Protein AF-A0A409XCN6-F1 (afdb_monomer_lite)

Sequence (168 aa):
MLMRAYAFTGRNRRVLVLLGTGYLSLVGVDIWVFCTRVEIPPPILYMVLNGTGCFPNYGAGVMGLRIGYSMLAAILMDLLSLVVVVVYCVKSKWKRDVSLARYFVSQGLTAFAFVMVINIATAITYFRILDLRNQVTPTDTVLARRHSCIVDEALDLPPGDSWVIKPA

Radius of gyration: 26.55 Å; chains: 1; bounding box: 49×31×91 Å

Foldseek 3Di:
DLVVQCVLVVNPVVLSVVLVVLVVVLVVLVCCLVVVDPPQDDCVVCVVVVVPDPDRPVVPPVNVVSVVVNLVSVLVSLVVNLVVLVVCCVVVVVPDDDPPSVVVNVVSVVVNVVVVVVSVVVVVVSVVVVVVVVPDDPDVVRVVVVVVVVVVVVVPPPPDDDPPPDDD

Secondary structure (DSSP, 8-state):
-HHHHHHHTTT-HHHHHHHHHHHHHHHHHHHHHHHS---PPPTHHHHHTTT------TTSHHHHHHHHHHHHHHHHHHHHHHHHHHHHHHHHTTS---HHHHHHHHHHHHHHHHHHHHHHHHHHHHHHHHHHHHHSPPPHHHHHHHHHHHHHHHHSS-TT--------

Organism: Psilocybe cyanescens (NCBI:txid93625)

pLDDT: mean 73.01, std 9.19, range [49.06, 87.5]

Structure (mmCIF, N/CA/C/O backbone):
data_AF-A0A409XCN6-F1
#
_entry.id   AF-A0A409XCN6-F1
#
loop_
_atom_site.group_PDB
_atom_site.id
_atom_site.type_symbol
_atom_site.label_atom_id
_atom_site.label_alt_id
_atom_site.label_comp_id
_atom_site.label_asym_id
_atom_site.label_entity_id
_atom_site.label_seq_id
_atom_site.pdbx_PDB_ins_code
_atom_site.Cartn_x
_atom_site.Cartn_y
_atom_site.Cartn_z
_atom_site.occupancy
_atom_site.B_iso_or_equiv
_atom_site.auth_seq_id
_atom_site.auth_comp_id
_atom_site.auth_asym_id
_atom_site.auth_atom_id
_atom_site.pdbx_PDB_model_num
ATOM 1 N N . MET A 1 1 ? -5.558 -7.222 11.927 1.00 62.44 1 MET A N 1
ATOM 2 C CA . MET A 1 1 ? -6.102 -6.085 12.715 1.00 62.44 1 MET A CA 1
ATOM 3 C C . MET A 1 1 ? -7.578 -6.232 13.102 1.00 62.44 1 MET A C 1
ATOM 5 O O . MET A 1 1 ? -7.950 -5.805 14.191 1.00 62.44 1 MET A O 1
ATOM 9 N N . LEU A 1 2 ? -8.410 -6.876 12.275 1.00 63.62 2 LEU A N 1
ATOM 10 C CA . LEU A 1 2 ? -9.870 -6.950 12.446 1.00 63.62 2 LEU A CA 1
ATOM 11 C C . LEU A 1 2 ? -10.335 -7.531 13.801 1.00 63.62 2 LEU A C 1
ATOM 13 O O . LEU A 1 2 ? -11.185 -6.937 14.459 1.00 63.62 2 LEU A O 1
ATOM 17 N N . MET A 1 3 ? -9.716 -8.621 14.280 1.00 68.06 3 MET A N 1
ATOM 18 C CA . MET A 1 3 ? -10.055 -9.212 15.589 1.00 68.06 3 MET A CA 1
ATOM 19 C C . MET A 1 3 ? -9.829 -8.258 16.768 1.00 68.06 3 MET A C 1
ATOM 21 O O . MET A 1 3 ? -10.654 -8.200 17.678 1.00 68.06 3 MET A O 1
ATOM 25 N N . ARG A 1 4 ? -8.740 -7.477 16.746 1.00 67.12 4 ARG A N 1
ATOM 26 C CA . ARG A 1 4 ? -8.468 -6.483 17.793 1.00 67.12 4 ARG A CA 1
ATOM 27 C C . ARG A 1 4 ? -9.505 -5.361 17.746 1.00 67.12 4 ARG A C 1
ATOM 29 O O . ARG A 1 4 ? -10.106 -5.058 18.769 1.00 67.12 4 ARG A O 1
ATOM 36 N N . ALA A 1 5 ? -9.798 -4.815 16.565 1.00 66.38 5 ALA A N 1
ATOM 37 C CA . ALA A 1 5 ? -10.807 -3.764 16.403 1.00 66.38 5 ALA A CA 1
ATOM 38 C C . ALA A 1 5 ? -12.218 -4.203 16.854 1.00 66.38 5 ALA A C 1
ATOM 40 O O . ALA A 1 5 ? -12.952 -3.427 17.471 1.00 66.38 5 ALA A O 1
ATOM 41 N N . TYR A 1 6 ? -12.591 -5.463 16.606 1.00 71.19 6 TYR A N 1
ATOM 42 C CA . TYR A 1 6 ? -13.874 -6.008 17.054 1.00 71.19 6 TYR A CA 1
ATOM 43 C C . TYR A 1 6 ? -13.964 -6.163 18.578 1.00 71.19 6 TYR A C 1
ATOM 45 O O . TYR A 1 6 ? -14.987 -5.826 19.177 1.00 71.19 6 TYR A O 1
ATOM 53 N N . ALA A 1 7 ? -12.886 -6.619 19.221 1.00 71.75 7 ALA A N 1
ATOM 54 C CA . ALA A 1 7 ? -12.831 -6.723 20.676 1.00 71.75 7 ALA A CA 1
ATOM 55 C C . ALA A 1 7 ? -12.997 -5.347 21.356 1.00 71.75 7 ALA A C 1
ATOM 57 O O . ALA A 1 7 ? -13.722 -5.232 22.342 1.00 71.75 7 ALA A O 1
ATOM 58 N N . PHE A 1 8 ? -12.411 -4.284 20.790 1.00 66.19 8 PHE A N 1
ATOM 59 C CA . PHE A 1 8 ? -12.486 -2.927 21.355 1.00 66.19 8 PHE A CA 1
ATOM 60 C C . PHE A 1 8 ? -13.816 -2.204 21.135 1.00 66.19 8 PHE A C 1
ATOM 62 O O . PHE A 1 8 ? -14.142 -1.275 21.869 1.00 66.19 8 PHE A O 1
ATOM 69 N N . THR A 1 9 ? -14.616 -2.623 20.159 1.00 68.12 9 THR A N 1
ATOM 70 C CA . THR A 1 9 ? -15.896 -1.970 19.833 1.00 68.12 9 THR A CA 1
ATOM 71 C C . THR A 1 9 ? -17.068 -2.498 20.658 1.00 68.12 9 THR A C 1
ATOM 73 O O . THR A 1 9 ? -18.224 -2.194 20.360 1.00 68.12 9 THR A O 1
ATOM 76 N N . GLY A 1 10 ? -16.792 -3.284 21.705 1.00 74.56 10 GLY A N 1
ATOM 77 C CA . GLY A 1 10 ? -17.818 -3.818 22.597 1.00 74.56 10 GLY A CA 1
ATOM 78 C C . GLY A 1 10 ? -18.812 -4.713 21.860 1.00 74.56 10 GLY A C 1
ATOM 79 O O . GLY A 1 10 ? -20.006 -4.659 22.141 1.00 74.56 10 GLY A O 1
ATOM 80 N N . ARG A 1 11 ? -18.336 -5.497 20.876 1.00 78.38 11 ARG A N 1
ATOM 81 C CA . ARG A 1 11 ? -19.169 -6.381 20.036 1.00 78.38 11 ARG A CA 1
ATOM 82 C C . ARG A 1 11 ? -20.207 -5.663 19.158 1.00 78.38 11 ARG A C 1
ATOM 84 O O . ARG A 1 11 ? -21.134 -6.306 18.662 1.00 78.38 11 ARG A O 1
ATOM 91 N N . ASN A 1 12 ? -20.063 -4.362 18.898 1.00 78.75 12 ASN A N 1
ATOM 92 C CA . ASN A 1 12 ? -20.999 -3.643 18.035 1.00 78.75 12 ASN A CA 1
ATOM 93 C C . ASN A 1 12 ? -20.958 -4.171 16.584 1.00 78.75 12 ASN A C 1
ATOM 95 O O . ASN A 1 12 ? -20.008 -3.924 15.837 1.00 78.75 12 ASN A O 1
ATOM 99 N N . ARG A 1 13 ? -22.025 -4.871 16.168 1.00 82.56 13 ARG A N 1
ATOM 100 C CA . ARG A 1 13 ? -22.142 -5.480 14.830 1.00 82.56 13 ARG A CA 1
ATOM 101 C C . ARG A 1 13 ? -22.000 -4.469 13.691 1.00 82.56 13 ARG A C 1
ATOM 103 O O . ARG A 1 13 ? -21.464 -4.832 12.653 1.00 82.56 13 ARG A O 1
ATOM 110 N N . ARG A 1 14 ? -22.416 -3.209 13.871 1.00 83.06 14 ARG A N 1
ATOM 111 C CA . ARG A 1 14 ? -22.313 -2.185 12.812 1.00 83.06 14 ARG A CA 1
ATOM 112 C C . ARG A 1 14 ? -20.862 -1.882 12.452 1.00 83.06 14 ARG A C 1
ATOM 114 O O . ARG A 1 14 ? -20.533 -1.760 11.279 1.00 83.06 14 ARG A O 1
ATOM 121 N N . VAL A 1 15 ? -19.999 -1.802 13.464 1.00 78.25 15 VAL A N 1
ATOM 122 C CA . VAL A 1 15 ? -18.573 -1.524 13.264 1.00 78.25 15 VAL A CA 1
ATOM 123 C C . VAL A 1 15 ? -17.883 -2.731 12.629 1.00 78.25 15 VAL A C 1
ATOM 125 O O . VAL A 1 15 ? -17.103 -2.561 11.699 1.00 78.25 15 VAL A O 1
ATOM 128 N N . LEU A 1 16 ? -18.246 -3.950 13.047 1.00 81.38 16 LEU A N 1
ATOM 129 C CA . LEU A 1 16 ? -17.760 -5.179 12.414 1.00 81.38 16 LEU A CA 1
ATOM 130 C C . LEU A 1 16 ? -18.130 -5.248 10.928 1.00 81.38 16 LEU A C 1
ATOM 132 O O . LEU A 1 16 ? -17.269 -5.577 10.123 1.00 81.38 16 LEU A O 1
ATOM 136 N N . VAL A 1 17 ? -19.380 -4.935 10.568 1.00 86.94 17 VAL A N 1
ATOM 137 C CA . VAL A 1 17 ? -19.821 -4.944 9.165 1.00 86.94 17 VAL A CA 1
ATOM 138 C C . VAL A 1 17 ? -19.021 -3.931 8.353 1.00 86.94 17 VAL A C 1
ATOM 140 O O . VAL A 1 17 ? -18.502 -4.295 7.308 1.00 86.94 17 VAL A O 1
ATOM 143 N N . LEU A 1 18 ? -18.836 -2.707 8.858 1.00 81.44 18 LEU A N 1
ATOM 144 C CA . LEU A 1 18 ? -18.083 -1.662 8.157 1.00 81.44 18 LEU A CA 1
ATOM 145 C C . LEU A 1 18 ? -16.610 -2.057 7.938 1.00 81.44 18 LEU A C 1
ATOM 147 O O . LEU A 1 18 ? -16.111 -2.001 6.812 1.00 81.44 18 LEU A O 1
ATOM 151 N N . LEU A 1 19 ? -15.921 -2.519 8.988 1.00 77.31 19 LEU A N 1
ATOM 152 C CA . LEU A 1 19 ? -14.541 -3.015 8.877 1.00 77.31 19 LEU A CA 1
ATOM 153 C C . LEU A 1 19 ? -14.444 -4.260 7.988 1.00 77.31 19 LEU A C 1
ATOM 155 O O . LEU A 1 19 ? -13.499 -4.388 7.216 1.00 77.31 19 LEU A O 1
ATOM 159 N N . GLY A 1 20 ? -15.423 -5.159 8.077 1.00 84.19 20 GLY A N 1
ATOM 160 C CA . GLY A 1 20 ? -15.512 -6.359 7.252 1.00 84.19 20 GLY A CA 1
ATOM 161 C C . GLY A 1 20 ? -15.665 -6.026 5.772 1.00 84.19 20 GLY A C 1
ATOM 162 O O . GLY A 1 20 ? -14.948 -6.591 4.954 1.00 84.19 20 GLY A O 1
ATOM 163 N N . THR A 1 21 ? -16.526 -5.063 5.429 1.00 85.19 21 THR A N 1
ATOM 164 C CA . THR A 1 21 ? -16.677 -4.593 4.046 1.00 85.19 21 THR A CA 1
ATOM 165 C C . THR A 1 21 ? -15.402 -3.938 3.528 1.00 85.19 21 THR A C 1
ATOM 167 O O . THR A 1 21 ? -14.988 -4.246 2.419 1.00 85.19 21 THR A O 1
ATOM 170 N N . GLY A 1 22 ? -14.725 -3.112 4.337 1.00 78.19 22 GLY A N 1
ATOM 171 C CA . GLY A 1 22 ? -13.447 -2.509 3.941 1.00 78.19 22 GLY A CA 1
ATOM 172 C C . GLY A 1 22 ? -12.357 -3.554 3.686 1.00 78.19 22 GLY A C 1
ATOM 173 O O . GLY A 1 22 ? -11.623 -3.460 2.706 1.00 78.19 22 GLY A O 1
ATOM 174 N N . TYR A 1 23 ? -12.300 -4.591 4.525 1.00 80.69 23 TYR A N 1
ATOM 175 C CA . TYR A 1 23 ? -11.360 -5.697 4.361 1.00 80.69 23 TYR A CA 1
ATOM 176 C C . TYR A 1 23 ? -11.663 -6.555 3.124 1.00 80.69 23 TYR A C 1
ATOM 178 O O . TYR A 1 23 ? -10.751 -6.866 2.364 1.00 80.69 23 TYR A O 1
ATOM 186 N N . LEU A 1 24 ? -12.935 -6.898 2.887 1.00 87.25 24 LEU A N 1
ATOM 187 C CA . LEU A 1 24 ? -13.357 -7.634 1.689 1.00 87.25 24 LEU A CA 1
ATOM 188 C C . LEU A 1 24 ? -13.037 -6.865 0.405 1.00 87.25 24 LEU A C 1
ATOM 190 O O . LEU A 1 24 ? -12.540 -7.466 -0.544 1.00 87.25 24 LEU A O 1
ATOM 194 N N . SER A 1 25 ? -13.270 -5.550 0.383 1.00 81.50 25 SER A N 1
ATOM 195 C CA . SER A 1 25 ? -12.910 -4.705 -0.760 1.00 81.50 25 SER A CA 1
ATOM 196 C C . SER A 1 25 ? -11.408 -4.726 -1.037 1.00 81.50 25 SER A C 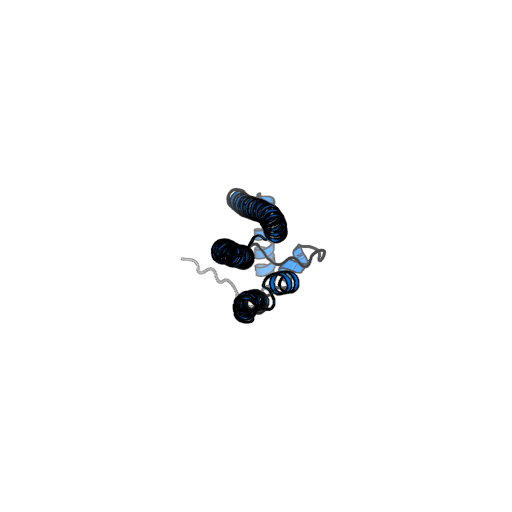1
ATOM 198 O O . SER A 1 25 ? -11.014 -4.827 -2.193 1.00 81.50 25 SER A O 1
ATOM 200 N N . LEU A 1 26 ? -10.568 -4.680 0.002 1.00 74.94 26 LEU A N 1
ATOM 201 C CA . LEU A 1 26 ? -9.113 -4.734 -0.160 1.00 74.94 26 LEU A CA 1
ATOM 202 C C . LEU A 1 26 ? -8.647 -6.085 -0.708 1.00 74.94 26 LEU A C 1
ATOM 204 O O . LEU A 1 26 ? -7.928 -6.120 -1.699 1.00 74.94 26 LEU A O 1
ATOM 208 N N . VAL A 1 27 ? -9.132 -7.189 -0.133 1.00 81.44 27 VAL A N 1
ATOM 209 C CA . VAL A 1 27 ? -8.844 -8.537 -0.647 1.00 81.44 27 VAL A CA 1
ATOM 210 C C . VAL A 1 27 ? -9.306 -8.673 -2.100 1.00 81.44 27 VAL A C 1
ATOM 212 O O . VAL A 1 27 ? -8.598 -9.251 -2.918 1.00 81.44 27 VAL A O 1
ATOM 215 N N . GLY A 1 28 ? -10.466 -8.107 -2.444 1.00 84.44 28 GLY A N 1
ATOM 216 C CA . GLY A 1 28 ? -10.962 -8.072 -3.818 1.00 84.44 28 GLY A CA 1
ATOM 217 C C . GLY A 1 28 ? -10.037 -7.308 -4.767 1.00 84.44 28 GLY A C 1
ATOM 218 O O . GLY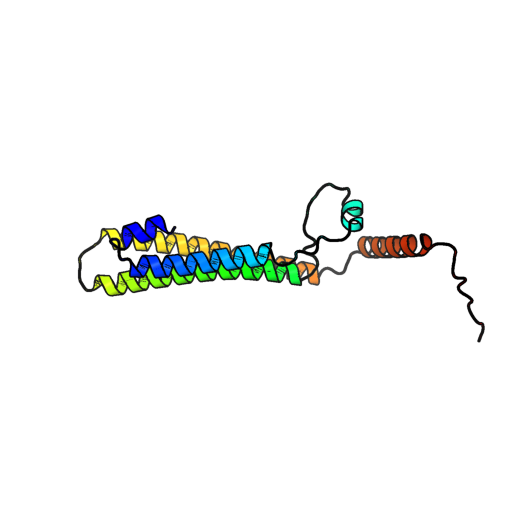 A 1 28 ? -9.772 -7.794 -5.864 1.00 84.44 28 GLY A O 1
ATOM 219 N N . VAL A 1 29 ? -9.513 -6.151 -4.348 1.00 78.50 29 VAL A N 1
ATOM 220 C CA . VAL A 1 29 ? -8.549 -5.363 -5.135 1.00 78.50 29 VAL A CA 1
ATOM 221 C C . VAL A 1 29 ? -7.230 -6.112 -5.299 1.00 78.50 29 VAL A C 1
ATOM 223 O O . VAL A 1 29 ? -6.706 -6.148 -6.409 1.00 78.50 29 VAL A O 1
ATOM 226 N N . ASP A 1 30 ? -6.720 -6.759 -4.253 1.00 77.56 30 ASP A N 1
ATOM 227 C CA . ASP A 1 30 ? -5.484 -7.540 -4.342 1.00 77.56 30 ASP A CA 1
ATOM 228 C C . ASP A 1 30 ? -5.656 -8.729 -5.293 1.00 77.56 30 ASP A C 1
ATOM 230 O O . ASP A 1 30 ? -4.879 -8.887 -6.234 1.00 77.56 30 ASP A O 1
ATOM 234 N N . ILE A 1 31 ? -6.725 -9.516 -5.127 1.00 84.00 31 ILE A N 1
ATOM 235 C CA . ILE A 1 31 ? -7.050 -10.619 -6.042 1.00 84.00 31 ILE A CA 1
ATOM 236 C C . ILE A 1 31 ? -7.202 -10.092 -7.468 1.00 84.00 31 ILE A C 1
ATOM 238 O O . ILE A 1 31 ? -6.652 -10.679 -8.391 1.00 84.00 31 ILE A O 1
ATOM 242 N N . TRP A 1 32 ? -7.895 -8.971 -7.671 1.00 83.19 32 TRP A N 1
ATOM 243 C CA . TRP A 1 32 ? -8.031 -8.361 -8.990 1.00 83.19 32 TRP A CA 1
ATOM 244 C C . TRP A 1 32 ? -6.671 -8.000 -9.596 1.00 83.19 32 TRP A C 1
ATOM 246 O O . TRP A 1 32 ? -6.404 -8.363 -10.741 1.00 83.19 32 TRP A O 1
ATOM 256 N N . VAL A 1 33 ? -5.788 -7.342 -8.841 1.00 77.19 33 VAL A N 1
ATOM 257 C CA . VAL A 1 33 ? -4.444 -6.952 -9.297 1.00 77.19 33 VAL A CA 1
ATOM 258 C C . VAL A 1 33 ? -3.591 -8.174 -9.651 1.00 77.19 33 VAL A C 1
ATOM 260 O O . VAL A 1 33 ? -2.885 -8.137 -10.659 1.00 77.19 33 VAL A O 1
ATOM 263 N N . PHE A 1 34 ? -3.678 -9.261 -8.880 1.00 74.69 34 PHE A N 1
ATOM 264 C CA . PHE A 1 34 ? -2.910 -10.485 -9.133 1.00 74.69 34 PHE A CA 1
ATOM 265 C C . PHE A 1 34 ? -3.520 -11.388 -10.215 1.00 74.69 34 PHE A C 1
ATOM 267 O O . PHE A 1 34 ? -2.783 -12.057 -10.937 1.00 74.69 34 PHE A O 1
ATOM 274 N N . CYS A 1 35 ? -4.845 -11.412 -10.360 1.00 82.06 35 CYS A N 1
ATOM 275 C CA . CYS A 1 35 ? -5.542 -12.299 -11.292 1.00 82.06 35 CYS A CA 1
ATOM 276 C C . CYS A 1 35 ? -5.829 -11.658 -12.658 1.00 82.06 35 CYS A C 1
ATOM 278 O O . CYS A 1 35 ? -6.077 -12.382 -13.625 1.00 82.06 35 CYS A O 1
ATOM 280 N N . THR A 1 36 ? -5.784 -10.328 -12.796 1.00 78.25 36 THR A N 1
ATOM 281 C CA . THR A 1 36 ? -5.949 -9.683 -14.108 1.00 78.25 36 THR A CA 1
ATOM 282 C C . THR A 1 36 ? -4.674 -9.780 -14.940 1.00 78.25 36 THR A C 1
ATOM 284 O O . THR A 1 36 ? -3.759 -8.972 -14.796 1.00 78.25 36 THR A O 1
ATOM 287 N N . ARG A 1 37 ? -4.642 -10.799 -15.818 1.00 54.59 37 ARG A N 1
ATOM 288 C CA . ARG A 1 37 ? -3.621 -11.108 -16.844 1.00 54.59 37 ARG A CA 1
ATOM 289 C C . ARG A 1 37 ? -2.317 -10.330 -16.663 1.00 54.59 37 ARG A C 1
ATOM 291 O O . ARG A 1 37 ? -2.118 -9.257 -17.235 1.00 54.59 37 ARG A O 1
ATOM 298 N N . VAL A 1 38 ? -1.431 -10.907 -15.860 1.00 57.75 38 VAL A N 1
ATOM 299 C CA . VAL A 1 38 ? -0.000 -10.654 -15.980 1.00 57.75 38 VAL A CA 1
ATOM 300 C C . VAL A 1 38 ? 0.437 -11.422 -17.222 1.00 57.75 38 VAL A C 1
ATOM 302 O O . VAL A 1 38 ? 0.546 -12.645 -17.186 1.00 57.75 38 VAL A O 1
ATOM 305 N N . GLU A 1 39 ? 0.586 -10.731 -18.350 1.00 57.41 39 GLU A N 1
ATOM 306 C CA . GLU A 1 39 ? 1.222 -11.339 -19.516 1.00 57.41 39 GLU A CA 1
ATOM 307 C C . GLU A 1 39 ? 2.665 -11.674 -19.135 1.00 57.41 39 GLU A C 1
ATOM 309 O O . GLU A 1 39 ? 3.464 -10.799 -18.793 1.00 57.41 39 GLU A O 1
ATOM 314 N N . ILE A 1 40 ? 2.962 -12.971 -19.095 1.00 55.56 40 ILE A N 1
ATOM 315 C CA . ILE A 1 40 ? 4.296 -13.480 -18.795 1.00 55.56 40 ILE A CA 1
ATOM 316 C C . ILE A 1 40 ? 5.172 -13.106 -19.998 1.00 55.56 40 ILE A C 1
ATOM 318 O O . ILE A 1 40 ? 4.789 -13.418 -21.129 1.00 55.56 40 ILE A O 1
ATOM 322 N N . PRO A 1 41 ? 6.303 -12.404 -19.801 1.00 56.94 41 PRO A N 1
ATOM 323 C CA . PRO A 1 41 ? 7.128 -11.959 -20.913 1.00 56.94 41 PRO A CA 1
ATOM 324 C C . PRO A 1 41 ? 7.658 -13.156 -21.721 1.00 56.94 41 PRO A C 1
ATOM 326 O O . PRO A 1 41 ? 7.860 -14.237 -21.161 1.00 56.94 41 PRO A O 1
ATOM 329 N N . PRO A 1 42 ? 7.899 -12.975 -23.031 1.00 67.12 42 PRO A N 1
ATOM 330 C CA . PRO A 1 42 ? 8.350 -14.044 -23.911 1.00 67.12 42 PRO A CA 1
ATOM 331 C C . PRO A 1 42 ? 9.678 -14.670 -23.435 1.00 67.12 42 PRO A C 1
ATOM 333 O O . PRO A 1 42 ? 10.534 -13.972 -22.877 1.00 67.12 42 PRO A O 1
ATOM 336 N N . PRO A 1 43 ? 9.883 -15.979 -23.683 1.00 63.06 43 PRO A N 1
ATOM 337 C CA . PRO A 1 43 ? 10.973 -16.789 -23.118 1.00 63.06 43 PRO A CA 1
ATOM 338 C C . PRO A 1 43 ? 12.391 -16.282 -23.438 1.00 63.06 43 PRO A C 1
ATOM 340 O O . PRO A 1 43 ? 13.331 -16.564 -22.697 1.00 63.06 43 PRO A O 1
ATOM 343 N N . ILE A 1 44 ? 12.550 -15.469 -24.483 1.00 65.62 44 ILE A N 1
ATOM 344 C CA . ILE A 1 44 ? 13.827 -14.872 -24.908 1.00 65.62 44 ILE A CA 1
ATOM 345 C C . ILE A 1 44 ? 14.446 -13.981 -23.814 1.00 65.62 44 ILE A C 1
ATOM 347 O O . ILE A 1 44 ? 15.661 -13.991 -23.605 1.00 65.62 44 ILE A O 1
ATOM 351 N N . LEU A 1 45 ? 13.622 -13.266 -23.039 1.00 59.38 45 LEU A N 1
ATOM 352 C CA . LEU A 1 45 ? 14.093 -12.434 -21.922 1.00 59.38 45 LEU A CA 1
ATOM 353 C C . LEU A 1 45 ? 14.687 -13.269 -20.775 1.00 59.38 45 LEU A C 1
ATOM 355 O O . LEU A 1 45 ? 15.614 -12.815 -20.105 1.00 59.38 45 LEU A O 1
ATOM 359 N N . TYR A 1 46 ? 14.200 -14.498 -20.582 1.00 60.25 46 TYR A N 1
ATOM 360 C CA . TYR A 1 46 ? 14.722 -15.428 -19.577 1.00 60.25 46 TYR A CA 1
ATOM 361 C C . TYR A 1 46 ? 16.076 -16.026 -19.987 1.00 60.25 46 TYR A C 1
ATOM 363 O O . TYR A 1 46 ? 16.921 -16.261 -19.120 1.00 60.25 46 TYR A O 1
ATOM 371 N N . MET A 1 47 ? 16.317 -16.209 -21.293 1.00 63.78 47 MET A N 1
ATOM 372 C CA . MET A 1 47 ? 17.612 -16.666 -21.816 1.00 63.78 47 MET A CA 1
ATOM 373 C C . MET A 1 47 ? 18.711 -15.602 -21.667 1.00 63.78 47 MET A C 1
ATOM 375 O O . MET A 1 47 ? 19.820 -15.925 -21.253 1.00 63.78 47 MET A O 1
ATOM 379 N N . VAL A 1 48 ? 18.410 -14.320 -21.909 1.00 66.00 48 VAL A N 1
ATOM 380 C CA . VAL A 1 48 ? 19.408 -13.228 -21.823 1.00 66.00 48 VAL A CA 1
ATOM 381 C C . VAL A 1 48 ? 19.839 -12.910 -20.381 1.00 66.00 48 VAL A C 1
ATOM 383 O O . VAL A 1 48 ? 20.977 -12.487 -20.160 1.00 66.00 48 VAL A O 1
ATOM 386 N N . LEU A 1 49 ? 18.964 -13.129 -19.390 1.00 64.06 49 LEU A N 1
ATOM 387 C CA . LEU A 1 49 ? 19.281 -12.982 -17.958 1.00 64.06 49 LEU A CA 1
ATOM 388 C C . LEU A 1 49 ? 19.924 -14.239 -17.335 1.00 64.06 49 LEU A C 1
ATOM 390 O O . LEU A 1 49 ? 20.072 -14.317 -16.116 1.00 64.06 49 LEU A O 1
ATOM 394 N N . ASN A 1 50 ? 20.349 -15.203 -18.156 1.00 61.69 50 ASN A N 1
ATOM 395 C CA . ASN A 1 50 ? 21.071 -16.404 -17.729 1.00 61.69 50 ASN A CA 1
ATOM 396 C C . ASN A 1 50 ? 20.300 -17.275 -16.711 1.00 61.69 50 ASN A C 1
ATOM 398 O O . ASN A 1 50 ? 20.905 -17.973 -15.900 1.00 61.69 50 ASN A O 1
ATOM 402 N N . GLY A 1 51 ? 18.962 -17.220 -16.720 1.00 55.00 51 GLY A N 1
ATOM 403 C CA . GLY A 1 51 ? 18.109 -18.085 -15.897 1.00 55.00 51 GLY A CA 1
ATOM 404 C C . GLY A 1 51 ? 18.161 -17.860 -14.378 1.00 55.00 51 GLY A C 1
ATOM 405 O O . GLY A 1 51 ? 17.550 -18.634 -13.646 1.00 55.00 51 GLY A O 1
ATOM 406 N N . THR A 1 52 ? 18.838 -16.827 -13.866 1.00 55.12 52 THR A N 1
ATOM 407 C CA . THR A 1 52 ? 19.041 -16.670 -12.409 1.00 55.12 52 THR A CA 1
ATOM 408 C C . THR A 1 52 ? 17.963 -15.861 -11.683 1.00 55.12 52 THR A C 1
ATOM 410 O O . THR A 1 52 ? 18.076 -15.640 -10.478 1.00 55.12 52 THR A O 1
ATOM 413 N N . GLY A 1 53 ? 16.872 -15.459 -12.345 1.00 52.22 53 GLY A N 1
ATOM 414 C CA . GLY A 1 53 ? 15.799 -14.745 -11.654 1.00 52.22 53 GLY A CA 1
ATOM 415 C C . GLY A 1 53 ? 14.453 -14.752 -12.364 1.00 52.22 53 GLY A C 1
ATOM 416 O O . GLY A 1 53 ? 14.324 -14.303 -13.500 1.00 52.22 53 GLY A O 1
ATOM 417 N N . CYS A 1 54 ? 13.422 -15.193 -11.643 1.00 49.81 54 CYS A N 1
ATOM 418 C CA . CYS A 1 54 ? 12.023 -15.032 -12.020 1.00 49.81 54 CYS A CA 1
ATOM 419 C C . CYS A 1 54 ? 11.576 -13.598 -11.682 1.00 49.81 54 CYS A C 1
ATOM 421 O O . CYS A 1 54 ? 10.813 -13.373 -10.744 1.00 49.81 54 CYS A O 1
ATOM 423 N N . PHE A 1 55 ? 12.130 -12.603 -12.378 1.00 52.94 55 PHE A N 1
ATOM 424 C CA . PHE A 1 55 ? 11.750 -11.208 -12.169 1.00 52.94 55 PHE A CA 1
ATOM 425 C C . PHE A 1 55 ? 10.695 -10.800 -13.201 1.00 52.94 55 PHE A C 1
ATOM 427 O O . PHE A 1 55 ? 10.953 -10.896 -14.402 1.00 52.94 55 PHE A O 1
ATOM 434 N N . PRO A 1 56 ? 9.513 -10.328 -12.764 1.00 54.84 56 PRO A N 1
ATOM 435 C CA . PRO A 1 56 ? 8.560 -9.679 -13.652 1.00 54.84 56 PRO A CA 1
ATOM 436 C C . PRO A 1 56 ? 9.263 -8.573 -14.437 1.00 54.84 56 PRO A C 1
ATOM 438 O O . PRO A 1 56 ? 10.088 -7.840 -13.886 1.00 54.84 56 PRO A O 1
ATOM 441 N N . ASN A 1 57 ? 8.940 -8.421 -15.720 1.00 55.81 57 ASN A N 1
ATOM 442 C CA . ASN A 1 57 ? 9.443 -7.298 -16.499 1.00 55.81 57 ASN A CA 1
ATOM 443 C C . ASN A 1 57 ? 8.769 -6.000 -16.015 1.00 55.81 57 ASN A C 1
ATOM 445 O O . ASN A 1 57 ? 7.786 -5.531 -16.582 1.00 55.81 57 ASN A O 1
ATOM 449 N N . TYR A 1 58 ? 9.318 -5.398 -14.959 1.00 57.19 58 TYR A N 1
ATOM 450 C CA . TYR A 1 58 ? 8.902 -4.095 -14.430 1.00 57.19 58 TYR A CA 1
ATOM 451 C C . TYR A 1 58 ? 9.275 -2.926 -15.364 1.00 57.19 58 TYR A C 1
ATOM 453 O O . TYR A 1 58 ? 9.152 -1.766 -14.981 1.00 57.19 58 TYR A O 1
ATOM 461 N N . GLY A 1 59 ? 9.815 -3.199 -16.559 1.00 53.19 59 GLY A N 1
ATOM 462 C CA . GLY A 1 59 ? 10.189 -2.186 -17.546 1.00 53.19 59 GLY A CA 1
ATOM 463 C C . GLY A 1 59 ? 8.993 -1.526 -18.233 1.00 53.19 59 GLY A C 1
ATOM 464 O O . GLY A 1 59 ? 9.098 -0.376 -18.647 1.00 53.19 59 GLY A O 1
ATOM 465 N N . ALA A 1 60 ? 7.845 -2.203 -18.313 1.00 64.31 60 ALA A N 1
ATOM 466 C CA . ALA A 1 60 ? 6.617 -1.586 -18.796 1.00 64.31 60 ALA A CA 1
ATOM 467 C C . ALA A 1 60 ? 6.002 -0.743 -17.667 1.00 64.31 60 ALA A C 1
ATOM 469 O O . ALA A 1 60 ? 5.558 -1.294 -16.659 1.00 64.31 60 ALA A O 1
ATOM 470 N N . GLY A 1 61 ? 5.944 0.585 -17.829 1.00 65.62 61 GLY A N 1
ATOM 471 C CA . GLY A 1 61 ? 5.418 1.516 -16.812 1.00 65.62 61 GLY A CA 1
ATOM 472 C C . GLY A 1 61 ? 4.018 1.159 -16.280 1.00 65.62 61 GLY A C 1
ATOM 473 O O . GLY A 1 61 ? 3.672 1.488 -15.147 1.00 65.62 61 GLY A O 1
ATOM 474 N N . VAL A 1 62 ? 3.248 0.390 -17.055 1.00 70.31 62 VAL A N 1
ATOM 475 C CA . VAL A 1 62 ? 1.940 -0.161 -16.677 1.00 70.31 62 VAL A CA 1
ATOM 476 C C . VAL A 1 62 ? 2.022 -1.095 -15.457 1.00 70.31 62 VAL A C 1
ATOM 478 O O . VAL A 1 62 ? 1.148 -1.051 -14.594 1.00 70.31 62 VAL A O 1
ATOM 481 N N . MET A 1 63 ? 3.072 -1.914 -15.338 1.00 71.06 63 MET A N 1
ATOM 482 C CA . MET A 1 63 ? 3.229 -2.863 -14.227 1.00 71.06 63 MET A CA 1
ATOM 483 C C . MET A 1 63 ? 3.566 -2.141 -12.915 1.00 71.06 63 MET A C 1
ATOM 485 O O . MET A 1 63 ? 3.022 -2.473 -11.862 1.00 71.06 63 MET A O 1
ATOM 489 N N . GLY A 1 64 ? 4.412 -1.107 -12.986 1.00 72.25 64 GLY A N 1
ATOM 490 C CA . GLY A 1 64 ? 4.737 -0.261 -11.834 1.00 72.25 64 GLY A CA 1
ATOM 491 C C . GLY A 1 64 ? 3.523 0.511 -11.315 1.00 72.25 64 GLY A C 1
ATOM 492 O O . GLY A 1 64 ? 3.304 0.569 -10.106 1.00 72.25 64 GLY A O 1
ATOM 493 N N . LEU A 1 65 ? 2.671 1.013 -12.218 1.00 73.81 65 LEU A N 1
ATOM 494 C CA . LEU A 1 65 ? 1.403 1.647 -11.848 1.00 73.81 65 LEU A CA 1
ATOM 495 C C . LEU A 1 65 ? 0.464 0.684 -11.113 1.00 73.81 65 LEU A C 1
ATOM 497 O O . LEU A 1 65 ? -0.113 1.069 -10.102 1.00 73.81 65 LEU A O 1
ATOM 501 N N . ARG A 1 66 ? 0.341 -0.575 -11.558 1.00 76.06 66 ARG A N 1
ATOM 502 C CA . ARG A 1 66 ? -0.500 -1.582 -10.879 1.00 76.06 66 ARG A CA 1
ATOM 503 C C . ARG A 1 66 ? -0.052 -1.843 -9.440 1.00 76.06 66 ARG A C 1
ATOM 505 O O . ARG A 1 66 ? -0.886 -1.853 -8.537 1.00 76.06 66 ARG A O 1
ATOM 512 N N . ILE A 1 67 ? 1.253 -2.001 -9.222 1.00 77.81 67 ILE A N 1
ATOM 513 C CA . ILE A 1 67 ? 1.828 -2.194 -7.880 1.00 77.81 67 ILE A CA 1
ATOM 514 C C . ILE A 1 67 ? 1.607 -0.942 -7.029 1.00 77.81 67 ILE A C 1
ATOM 516 O O . ILE A 1 67 ? 1.173 -1.045 -5.883 1.00 77.81 67 ILE A O 1
ATOM 520 N N . GLY A 1 68 ? 1.820 0.240 -7.613 1.00 77.88 68 GLY A N 1
ATOM 521 C CA . GLY A 1 68 ? 1.539 1.517 -6.965 1.00 77.88 68 GLY A CA 1
ATOM 522 C C . GLY A 1 68 ? 0.079 1.653 -6.529 1.00 77.88 68 GLY A C 1
ATOM 523 O O . GLY A 1 68 ? -0.178 2.067 -5.402 1.00 77.88 68 GLY A O 1
ATOM 524 N N . TYR A 1 69 ? -0.881 1.249 -7.367 1.00 77.94 69 TYR A N 1
ATOM 525 C CA . TYR A 1 69 ? -2.305 1.269 -7.020 1.00 77.94 69 TYR A CA 1
ATOM 526 C C . TYR A 1 69 ? -2.656 0.300 -5.892 1.00 77.94 69 TYR A C 1
ATOM 528 O O . TYR A 1 69 ? -3.415 0.684 -5.005 1.00 77.94 69 TYR A O 1
ATOM 536 N N . SER A 1 70 ? -2.099 -0.915 -5.885 1.00 77.75 70 SER A N 1
ATOM 537 C CA . SER A 1 70 ? -2.295 -1.860 -4.772 1.00 77.75 70 SER A CA 1
ATOM 538 C C . SER A 1 70 ? -1.742 -1.283 -3.463 1.00 77.75 70 SER A C 1
ATOM 540 O O . SER A 1 70 ? -2.438 -1.256 -2.448 1.00 77.75 70 SER A O 1
ATOM 542 N N . MET A 1 71 ? -0.546 -0.693 -3.502 1.00 78.94 71 MET A N 1
ATOM 543 C CA . MET A 1 71 ? 0.071 -0.075 -2.327 1.00 78.94 71 MET A CA 1
ATOM 544 C C . MET A 1 71 ? -0.720 1.150 -1.832 1.00 78.94 71 MET A C 1
ATOM 546 O O . MET A 1 71 ? -0.935 1.311 -0.631 1.00 78.94 71 MET A O 1
ATOM 550 N N . LEU A 1 72 ? -1.226 1.983 -2.749 1.00 78.69 72 LEU A N 1
ATOM 551 C CA . LEU A 1 72 ? -2.099 3.118 -2.436 1.00 78.69 72 LEU A CA 1
ATOM 552 C C . LEU A 1 72 ? -3.429 2.655 -1.823 1.00 78.69 72 LEU A C 1
ATOM 554 O O . LEU A 1 72 ? -3.891 3.245 -0.847 1.00 78.69 72 LEU A O 1
ATOM 558 N N . ALA A 1 73 ? -4.036 1.599 -2.370 1.00 79.94 73 ALA A N 1
ATOM 559 C CA . ALA A 1 73 ? -5.274 1.022 -1.857 1.00 79.94 73 ALA A CA 1
ATOM 560 C C . ALA A 1 73 ? -5.095 0.485 -0.429 1.00 79.94 73 ALA A C 1
ATOM 562 O O . ALA A 1 73 ? -5.949 0.734 0.425 1.00 79.94 73 ALA A O 1
ATOM 563 N N . ALA A 1 74 ? -3.964 -0.167 -0.144 1.00 78.44 74 ALA A N 1
ATOM 564 C CA . ALA A 1 74 ? -3.620 -0.613 1.202 1.00 78.44 74 ALA A CA 1
ATOM 565 C C . ALA A 1 74 ? -3.521 0.558 2.191 1.00 78.44 74 ALA A C 1
ATOM 567 O O . ALA A 1 74 ? -4.159 0.528 3.243 1.00 78.44 74 ALA A O 1
ATOM 568 N N . ILE A 1 75 ? -2.815 1.633 1.820 1.00 78.00 75 ILE A N 1
ATOM 569 C CA . ILE A 1 75 ? -2.678 2.843 2.650 1.00 78.00 75 ILE A CA 1
ATOM 570 C C . ILE A 1 75 ? -4.036 3.523 2.883 1.00 78.00 75 ILE A C 1
ATOM 572 O O . ILE A 1 75 ? -4.332 3.948 4.000 1.00 78.00 75 ILE A O 1
ATOM 576 N N . LEU A 1 76 ? -4.874 3.630 1.847 1.00 79.12 76 LEU A N 1
ATOM 577 C CA . LEU A 1 76 ? -6.208 4.228 1.946 1.00 79.12 76 LEU A CA 1
ATOM 578 C C . LEU A 1 76 ? -7.128 3.427 2.868 1.00 79.12 76 LEU A C 1
ATOM 580 O O . LEU A 1 76 ? -7.866 4.024 3.652 1.00 79.12 76 LEU A O 1
ATOM 584 N N . MET A 1 77 ? -7.086 2.094 2.799 1.00 81.19 77 MET A N 1
ATOM 585 C CA . MET A 1 77 ? -7.877 1.231 3.678 1.00 81.19 77 MET A CA 1
ATOM 586 C C . MET A 1 77 ? -7.445 1.395 5.132 1.00 81.19 77 MET A C 1
ATOM 588 O O . MET A 1 77 ? -8.283 1.614 6.010 1.00 81.19 77 MET A O 1
ATOM 592 N N . ASP A 1 78 ? -6.136 1.381 5.366 1.00 77.81 78 ASP A N 1
ATOM 593 C CA . ASP A 1 78 ? -5.540 1.623 6.671 1.00 77.81 78 ASP A CA 1
ATOM 594 C C . ASP A 1 78 ? -5.992 2.994 7.216 1.00 77.81 78 ASP A C 1
ATOM 596 O O . ASP A 1 78 ? -6.498 3.072 8.342 1.00 77.81 78 ASP A O 1
ATOM 600 N N . LEU A 1 79 ? -5.914 4.063 6.414 1.00 77.19 79 LEU A N 1
ATOM 601 C CA . LEU A 1 79 ? -6.363 5.409 6.792 1.00 77.19 79 LEU A CA 1
ATOM 602 C C . LEU A 1 79 ? -7.858 5.451 7.125 1.00 77.19 79 LEU A C 1
ATOM 604 O O . LEU A 1 79 ? -8.251 6.010 8.150 1.00 77.19 79 LEU A O 1
ATOM 608 N N . LEU A 1 80 ? -8.697 4.836 6.292 1.00 79.69 80 LEU A N 1
ATOM 609 C CA . LEU A 1 80 ? -10.143 4.794 6.492 1.00 79.69 80 LEU A CA 1
ATOM 610 C C . LEU A 1 80 ? -10.499 4.031 7.773 1.00 79.69 80 LEU A C 1
ATOM 612 O O . LEU A 1 80 ? -11.342 4.484 8.550 1.00 79.69 80 LEU A O 1
ATOM 616 N N . SER A 1 81 ? -9.809 2.922 8.045 1.00 74.06 81 SER A N 1
ATOM 617 C CA . SER A 1 81 ? -9.981 2.151 9.276 1.00 74.06 81 SER A CA 1
ATOM 618 C C . SER A 1 81 ? -9.641 2.984 10.518 1.00 74.06 81 SER A C 1
ATOM 620 O O . SER A 1 81 ? -10.397 2.972 11.494 1.00 74.06 81 SER A O 1
ATOM 622 N N . LEU A 1 82 ? -8.571 3.784 10.462 1.00 74.38 82 LEU A N 1
ATOM 623 C CA . LEU A 1 82 ? -8.179 4.667 11.555 1.00 74.38 82 LEU A CA 1
ATOM 624 C C . LEU A 1 82 ? -9.187 5.794 11.751 1.00 74.38 82 LEU A C 1
ATOM 626 O O . LEU A 1 82 ? -9.604 6.035 12.883 1.00 74.38 82 LEU A O 1
ATOM 630 N N . VAL A 1 83 ? -9.612 6.461 10.676 1.00 79.88 83 VAL A N 1
ATOM 631 C CA . VAL A 1 83 ? -10.600 7.547 10.745 1.00 79.88 83 VAL A CA 1
ATOM 632 C C . VAL A 1 83 ? -11.888 7.050 11.395 1.00 79.88 83 VAL A C 1
ATOM 634 O O . VAL A 1 83 ? -12.399 7.699 12.304 1.00 79.88 83 VAL A O 1
ATOM 637 N N . VAL A 1 84 ? -12.380 5.869 11.011 1.00 78.81 84 VAL A N 1
ATOM 638 C CA . VAL A 1 84 ? -13.578 5.269 11.617 1.00 78.81 84 VAL A CA 1
ATOM 639 C C . VAL A 1 84 ? -13.385 5.029 13.115 1.00 78.81 84 VAL A C 1
ATOM 641 O O . VAL A 1 84 ? -14.267 5.371 13.906 1.00 78.81 84 VAL A O 1
ATOM 644 N N . VAL A 1 85 ? -12.238 4.480 13.524 1.00 72.44 85 VAL A N 1
ATOM 645 C CA . VAL A 1 85 ? -11.928 4.241 14.941 1.00 72.44 85 VAL A CA 1
ATOM 646 C C . VAL A 1 85 ? -11.834 5.558 15.710 1.00 72.44 85 VAL A C 1
ATOM 648 O O . VAL A 1 85 ? -12.447 5.682 16.768 1.00 72.44 85 VAL A O 1
ATOM 651 N N . VAL A 1 86 ? -11.141 6.566 15.178 1.00 76.38 86 VAL A N 1
ATOM 652 C CA . VAL A 1 86 ? -11.004 7.886 15.811 1.00 76.38 86 VAL A CA 1
ATOM 653 C C . VAL A 1 86 ? -12.363 8.566 15.945 1.00 76.38 86 VAL A C 1
ATOM 655 O O . VAL A 1 86 ? -12.704 9.007 17.041 1.00 76.38 86 VAL A O 1
ATOM 658 N N . VAL A 1 87 ? -13.174 8.594 14.885 1.00 81.88 87 VAL A N 1
ATOM 659 C CA . VAL A 1 87 ? -14.530 9.164 14.909 1.00 81.88 87 VAL A CA 1
ATOM 660 C C . VAL A 1 87 ? -15.396 8.444 15.938 1.00 81.88 87 VAL A C 1
ATOM 662 O O . VAL A 1 87 ? -16.084 9.098 16.724 1.00 81.88 87 VAL A O 1
ATOM 665 N N . TYR A 1 88 ? -15.338 7.112 15.995 1.00 76.50 88 TYR A N 1
ATOM 666 C CA . TYR A 1 88 ? -16.070 6.338 16.994 1.00 76.50 88 TYR A CA 1
ATOM 667 C C . TYR A 1 88 ? -15.600 6.660 18.416 1.00 76.50 88 TYR A C 1
ATOM 669 O O . TYR A 1 88 ? -16.426 6.913 19.290 1.00 76.50 88 TYR A O 1
ATOM 677 N N . CYS A 1 89 ? -14.290 6.724 18.656 1.00 71.94 89 CYS A N 1
ATOM 678 C CA . CYS A 1 89 ? -13.726 7.062 19.959 1.00 71.94 89 CYS A CA 1
ATOM 679 C C . CYS A 1 89 ? -14.070 8.491 20.394 1.00 71.94 89 CYS A C 1
ATOM 681 O O . CYS A 1 89 ? -14.415 8.696 21.556 1.00 71.94 89 CYS A O 1
ATOM 683 N N . VAL A 1 90 ? -14.022 9.470 19.487 1.00 78.56 90 VAL A N 1
ATOM 684 C CA . VAL A 1 90 ? -14.407 10.865 19.761 1.00 78.56 90 VAL A CA 1
ATOM 685 C C . VAL A 1 90 ? -15.904 10.959 20.054 1.00 78.56 90 VAL A C 1
ATOM 687 O O . VAL A 1 90 ? -16.295 11.565 21.047 1.00 78.56 90 VAL A O 1
ATOM 690 N N . LYS A 1 91 ? -16.746 10.291 19.258 1.00 81.88 91 LYS A N 1
ATOM 691 C CA . LYS A 1 91 ? -18.202 10.277 19.453 1.00 81.88 91 LYS A CA 1
ATOM 692 C C . LYS A 1 91 ? -18.614 9.548 20.734 1.00 81.88 91 LYS A C 1
ATOM 694 O O . LYS A 1 91 ? -19.543 9.973 21.414 1.00 81.88 91 LYS A O 1
ATOM 699 N N . SER A 1 92 ? -17.923 8.465 21.084 1.00 72.31 92 SER A N 1
ATOM 700 C CA . SER A 1 92 ? -18.229 7.648 22.262 1.00 72.31 92 SER A CA 1
ATOM 701 C C . SER A 1 92 ? -17.658 8.229 23.564 1.00 72.31 92 SER A C 1
ATOM 703 O O . SER A 1 92 ? -18.204 7.956 24.634 1.00 72.31 92 SER A O 1
ATOM 705 N N . LYS A 1 93 ? -16.614 9.072 23.489 1.00 63.62 93 LYS A N 1
ATOM 706 C CA . LYS A 1 93 ? -16.035 9.811 24.628 1.00 63.62 93 LYS A CA 1
ATOM 707 C C . LYS A 1 93 ? -17.029 10.726 25.340 1.00 63.62 93 LYS A C 1
ATOM 709 O O . LYS A 1 93 ? -16.812 11.038 26.502 1.00 63.62 93 LYS A O 1
ATOM 714 N N . TRP A 1 94 ? -18.127 11.114 24.692 1.00 56.31 94 TRP A N 1
ATOM 715 C CA . TRP A 1 94 ? -19.121 11.992 25.313 1.00 56.31 94 TRP A CA 1
ATOM 716 C C . TRP A 1 94 ? -19.886 11.329 26.475 1.00 56.31 94 TRP A C 1
ATOM 718 O O . TRP A 1 94 ? -20.590 12.017 27.202 1.00 56.31 94 TRP A O 1
ATOM 728 N N . LYS A 1 95 ? -19.795 10.004 26.679 1.00 62.56 95 LYS A N 1
ATOM 729 C CA . LYS A 1 95 ? -20.628 9.320 27.688 1.00 62.56 95 LYS A CA 1
ATOM 730 C C . LYS A 1 95 ? -19.909 8.432 28.712 1.00 62.56 95 LYS A C 1
ATOM 732 O O . LYS A 1 95 ? -20.610 7.863 29.543 1.00 62.56 95 LYS A O 1
ATOM 737 N N . ARG A 1 96 ? -18.576 8.263 28.704 1.00 58.84 96 ARG A N 1
ATOM 738 C CA . ARG A 1 96 ? -17.917 7.389 29.705 1.00 58.84 96 ARG A CA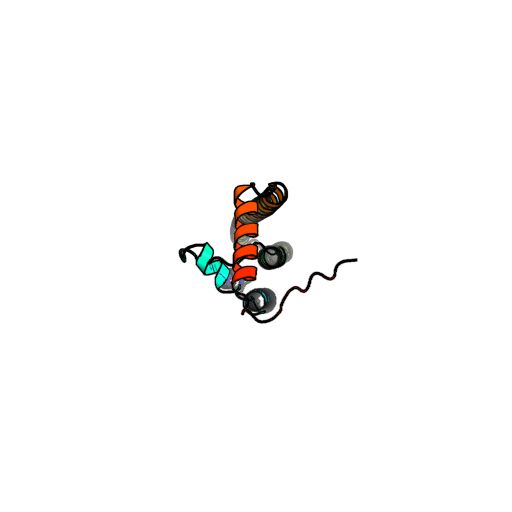 1
ATOM 739 C C . ARG A 1 96 ? -16.417 7.629 29.906 1.00 58.84 96 ARG A C 1
ATOM 741 O O . ARG A 1 96 ? -15.665 7.707 28.934 1.00 58.84 96 ARG A O 1
ATOM 748 N N . ASP A 1 97 ? -15.999 7.621 31.172 1.00 60.50 97 ASP A N 1
ATOM 749 C CA . ASP A 1 97 ? -14.610 7.616 31.648 1.00 60.50 97 ASP A CA 1
ATOM 750 C C . ASP A 1 97 ? -13.896 6.305 31.299 1.00 60.50 97 ASP A C 1
ATOM 752 O O . ASP A 1 97 ? -13.960 5.322 32.034 1.00 60.50 97 ASP A O 1
ATOM 756 N N . VAL A 1 98 ? -13.207 6.252 30.157 1.00 64.50 98 VAL A N 1
ATOM 757 C CA . VAL A 1 98 ? -12.409 5.071 29.783 1.00 64.50 98 VAL A CA 1
ATOM 758 C C . VAL A 1 98 ? -10.984 5.497 29.435 1.00 64.50 98 VAL A C 1
ATOM 760 O O . VAL A 1 98 ? -10.633 5.699 28.271 1.00 64.50 98 VAL A O 1
ATOM 763 N N . SER A 1 99 ? -10.140 5.652 30.462 1.00 75.31 99 SER A N 1
ATOM 764 C CA . SER A 1 99 ? -8.725 6.032 30.298 1.00 75.31 99 SER A CA 1
ATOM 765 C C . SER A 1 99 ? -7.934 4.979 29.499 1.00 75.31 99 SER A C 1
ATOM 767 O O . SER A 1 99 ? -7.079 5.322 28.681 1.00 75.31 99 SER A O 1
ATOM 769 N N . LEU A 1 100 ? -8.306 3.702 29.642 1.00 74.00 100 LEU A N 1
ATOM 770 C CA . LEU A 1 100 ? -7.651 2.568 28.987 1.00 74.00 100 LEU A CA 1
ATOM 771 C C . LEU A 1 100 ? -7.866 2.569 27.465 1.00 74.00 100 LEU A C 1
ATOM 773 O O . LEU A 1 100 ? -6.928 2.349 26.699 1.00 74.00 100 LEU A O 1
ATOM 777 N N . ALA A 1 101 ? -9.072 2.923 27.010 1.00 70.12 101 ALA A N 1
ATOM 778 C CA . ALA A 1 101 ? -9.364 3.062 25.584 1.00 70.12 101 ALA A CA 1
ATOM 779 C C . ALA A 1 101 ? -8.537 4.192 24.948 1.00 70.12 101 ALA A C 1
ATOM 781 O O . ALA A 1 101 ? -8.079 4.067 23.816 1.00 70.12 101 ALA A O 1
ATOM 782 N N . ARG A 1 102 ? -8.288 5.281 25.688 1.00 74.25 102 ARG A N 1
ATOM 783 C CA . ARG A 1 102 ? -7.481 6.411 25.208 1.00 74.25 102 ARG A CA 1
ATOM 784 C C . ARG A 1 102 ? -6.018 6.018 25.002 1.00 74.25 102 ARG A C 1
ATOM 786 O O . ARG A 1 102 ? -5.438 6.413 23.995 1.00 74.25 102 ARG A O 1
ATOM 793 N N . TYR A 1 103 ? -5.449 5.228 25.912 1.00 81.06 103 TYR A N 1
ATOM 794 C CA . TYR A 1 103 ? -4.088 4.704 25.766 1.00 81.06 103 TYR A CA 1
ATOM 795 C C . TYR A 1 103 ? -3.957 3.784 24.557 1.00 81.06 103 TYR A C 1
ATOM 797 O O . TYR A 1 103 ? -3.031 3.943 23.765 1.00 81.06 103 TYR A O 1
ATOM 805 N N . PHE A 1 104 ? -4.914 2.874 24.376 1.00 74.12 104 PHE A N 1
ATOM 806 C CA . PHE A 1 104 ? -4.892 1.948 23.250 1.00 74.12 104 PHE A CA 1
ATOM 807 C C . PHE A 1 104 ? -5.039 2.672 21.905 1.00 74.12 104 PHE A C 1
ATOM 809 O O . PHE A 1 104 ? -4.330 2.363 20.950 1.00 74.12 104 PHE A O 1
ATOM 816 N N . VAL A 1 105 ? -5.909 3.686 21.841 1.00 76.50 105 VAL A N 1
ATOM 817 C CA . VAL A 1 105 ? -6.056 4.543 20.656 1.00 76.50 105 VAL A CA 1
ATOM 818 C C . VAL A 1 105 ? -4.777 5.328 20.393 1.00 76.50 105 VAL A C 1
ATOM 820 O O . VAL A 1 105 ? -4.352 5.387 19.249 1.00 76.50 105 VAL A O 1
ATOM 823 N N . SER A 1 106 ? -4.139 5.881 21.427 1.00 81.31 106 SER A N 1
ATOM 824 C CA . SER A 1 106 ? -2.867 6.598 21.281 1.00 81.31 106 SER A CA 1
ATOM 825 C C . SER A 1 106 ? -1.775 5.686 20.718 1.00 81.31 106 SER A C 1
ATOM 827 O O . SER A 1 106 ? -1.130 6.032 19.736 1.00 81.31 106 SER A O 1
ATOM 829 N N . GLN A 1 107 ? -1.627 4.474 21.262 1.00 82.81 107 GLN A N 1
ATOM 830 C CA . GLN A 1 107 ? -0.671 3.488 20.749 1.00 82.81 107 GLN A CA 1
ATOM 831 C C . GLN A 1 107 ? -0.985 3.066 19.310 1.00 82.81 107 GLN A C 1
ATOM 833 O O . GLN A 1 107 ? -0.076 2.984 18.486 1.00 82.81 107 GLN A O 1
ATOM 838 N N . GLY A 1 108 ? -2.262 2.833 18.993 1.00 77.19 108 GLY A N 1
ATOM 839 C CA . GLY A 1 108 ? -2.699 2.515 17.635 1.00 77.19 108 GLY A CA 1
ATOM 840 C C . GLY A 1 108 ? -2.413 3.648 16.650 1.00 77.19 108 GLY A C 1
ATOM 841 O O . GLY A 1 108 ? -1.923 3.392 15.554 1.00 77.19 108 GLY A O 1
ATOM 842 N N . LEU A 1 109 ? -2.649 4.897 17.059 1.00 78.94 109 LEU A N 1
ATOM 843 C CA . LEU A 1 109 ? -2.385 6.089 16.256 1.00 78.94 109 LEU A CA 1
ATOM 844 C C . LEU A 1 109 ? -0.884 6.277 16.007 1.00 78.94 109 LEU A C 1
ATOM 846 O O . LEU A 1 109 ? -0.488 6.574 14.886 1.00 78.94 109 LEU A O 1
ATOM 850 N N . THR A 1 110 ? -0.045 6.053 17.022 1.00 84.25 110 THR A N 1
ATOM 851 C CA . THR A 1 110 ? 1.416 6.126 16.883 1.00 84.25 110 THR A CA 1
ATOM 852 C C . THR A 1 110 ? 1.948 5.040 15.953 1.00 84.25 110 THR A C 1
ATOM 854 O O . THR A 1 110 ? 2.736 5.337 15.058 1.00 84.25 110 THR A O 1
ATOM 857 N N . ALA A 1 111 ? 1.501 3.789 16.117 1.00 81.56 111 ALA A N 1
ATOM 858 C CA . ALA A 1 111 ? 1.895 2.694 15.230 1.00 81.56 111 ALA A CA 1
ATOM 859 C C . ALA A 1 111 ? 1.467 2.968 13.781 1.00 81.56 111 ALA A C 1
ATOM 861 O O . ALA A 1 111 ? 2.241 2.753 12.852 1.00 81.56 111 ALA A O 1
ATOM 862 N N . PHE A 1 112 ? 0.262 3.506 13.593 1.00 78.06 112 PHE A N 1
ATOM 863 C CA . PHE A 1 112 ? -0.221 3.913 12.284 1.00 78.06 112 PHE A CA 1
ATOM 864 C C . PHE A 1 112 ? 0.614 5.037 11.674 1.00 78.06 112 PHE A C 1
ATOM 866 O O . PHE A 1 112 ? 1.009 4.941 10.518 1.00 78.06 112 PHE A O 1
ATOM 873 N N . ALA A 1 113 ? 0.900 6.091 12.441 1.00 81.50 113 ALA A N 1
ATOM 874 C CA . ALA A 1 113 ? 1.723 7.201 11.976 1.00 81.50 113 ALA A CA 1
ATOM 875 C C . ALA A 1 113 ? 3.100 6.702 11.517 1.00 81.50 113 ALA A C 1
ATOM 877 O O . ALA A 1 113 ? 3.595 7.123 10.476 1.00 81.50 113 ALA A O 1
ATOM 878 N N . PHE A 1 114 ? 3.680 5.744 12.242 1.00 86.19 114 PHE A N 1
ATOM 879 C CA . PHE A 1 114 ? 4.940 5.116 11.863 1.00 86.19 114 PHE A CA 1
ATOM 880 C C . PHE A 1 114 ? 4.837 4.332 10.544 1.00 86.19 114 PHE A C 1
ATOM 882 O O . PHE A 1 114 ? 5.647 4.538 9.642 1.00 86.19 114 PHE A O 1
ATOM 889 N N . VAL A 1 115 ? 3.808 3.490 10.388 1.00 79.38 115 VAL A N 1
ATOM 890 C CA . VAL A 1 115 ? 3.550 2.751 9.137 1.00 79.38 115 VAL A CA 1
ATOM 891 C C . VAL A 1 115 ? 3.295 3.707 7.967 1.00 79.38 115 VAL A C 1
ATOM 893 O O . VAL A 1 115 ? 3.812 3.493 6.875 1.00 79.38 115 VAL A O 1
ATOM 896 N N . MET A 1 116 ? 2.563 4.800 8.191 1.00 80.44 116 MET A N 1
ATOM 897 C CA . MET A 1 116 ? 2.308 5.834 7.188 1.00 80.44 116 MET A CA 1
ATOM 898 C C . MET A 1 116 ? 3.604 6.510 6.730 1.00 80.44 116 MET A C 1
ATOM 900 O O . MET A 1 116 ? 3.809 6.665 5.529 1.00 80.44 116 MET A O 1
ATOM 904 N N . VAL A 1 117 ? 4.498 6.870 7.656 1.00 87.50 117 VAL A N 1
ATOM 905 C CA . VAL A 1 117 ? 5.810 7.450 7.322 1.00 87.50 117 VAL A CA 1
ATOM 906 C C . VAL A 1 117 ? 6.645 6.474 6.498 1.00 87.50 117 VAL A C 1
ATOM 908 O O . VAL A 1 117 ? 7.206 6.878 5.481 1.00 87.50 117 VAL A O 1
ATOM 911 N N . ILE A 1 118 ? 6.686 5.195 6.885 1.00 84.94 118 ILE A N 1
ATOM 912 C CA . ILE A 1 118 ? 7.390 4.158 6.117 1.00 84.94 118 ILE A CA 1
ATOM 913 C C . ILE A 1 118 ? 6.807 4.054 4.709 1.00 84.94 118 ILE A C 1
ATOM 915 O O . ILE A 1 118 ? 7.554 4.120 3.741 1.00 84.94 118 ILE A O 1
ATOM 919 N N . ASN A 1 119 ? 5.485 3.962 4.582 1.00 79.56 119 ASN A N 1
ATOM 920 C CA . ASN A 1 119 ? 4.820 3.839 3.289 1.00 79.56 119 ASN A CA 1
ATOM 921 C C . ASN A 1 119 ? 5.071 5.052 2.382 1.00 79.56 119 ASN A C 1
ATOM 923 O O . ASN A 1 119 ? 5.350 4.880 1.196 1.00 79.56 119 ASN A O 1
ATOM 927 N N . ILE A 1 120 ? 5.028 6.272 2.928 1.00 82.12 120 ILE A N 1
ATOM 928 C CA . ILE A 1 120 ? 5.370 7.496 2.189 1.00 82.12 120 ILE A CA 1
ATOM 929 C C . ILE A 1 120 ? 6.834 7.458 1.748 1.00 82.12 120 ILE A C 1
ATOM 931 O O . ILE A 1 120 ? 7.126 7.736 0.587 1.00 82.12 120 ILE A O 1
ATOM 935 N N . ALA A 1 121 ? 7.754 7.084 2.640 1.00 86.62 121 ALA A N 1
ATOM 936 C CA . ALA A 1 121 ? 9.170 6.971 2.310 1.00 86.62 121 ALA A CA 1
ATOM 937 C C . ALA A 1 121 ? 9.401 5.940 1.197 1.00 86.62 121 ALA A C 1
ATOM 939 O O . ALA A 1 121 ? 10.070 6.247 0.213 1.00 86.62 121 ALA A O 1
ATOM 940 N N . THR A 1 122 ? 8.788 4.758 1.291 1.00 80.38 122 THR A N 1
ATOM 941 C CA . THR A 1 122 ? 8.876 3.719 0.260 1.00 80.38 122 THR A CA 1
ATOM 942 C C . THR A 1 122 ? 8.310 4.196 -1.073 1.00 80.38 122 THR A C 1
ATOM 944 O O . THR A 1 122 ? 8.949 3.987 -2.103 1.00 80.38 122 THR A O 1
ATOM 947 N N . ALA A 1 123 ? 7.167 4.888 -1.071 1.00 78.38 123 ALA A N 1
ATOM 948 C CA . ALA A 1 123 ? 6.590 5.460 -2.284 1.00 78.38 123 ALA A CA 1
ATOM 949 C C . ALA A 1 123 ? 7.534 6.491 -2.925 1.00 78.38 123 ALA A C 1
ATOM 951 O O . ALA A 1 123 ? 7.807 6.412 -4.121 1.00 78.38 123 ALA A O 1
ATOM 952 N N . ILE A 1 124 ? 8.097 7.415 -2.137 1.00 84.12 124 ILE A N 1
ATOM 953 C CA . ILE A 1 124 ? 9.063 8.414 -2.623 1.00 84.12 124 ILE A CA 1
ATOM 954 C C . ILE A 1 124 ? 10.296 7.733 -3.220 1.00 84.12 124 ILE A C 1
ATOM 956 O O . ILE A 1 124 ? 10.724 8.096 -4.316 1.00 84.12 124 ILE A O 1
ATOM 960 N N . THR A 1 125 ? 10.867 6.744 -2.529 1.00 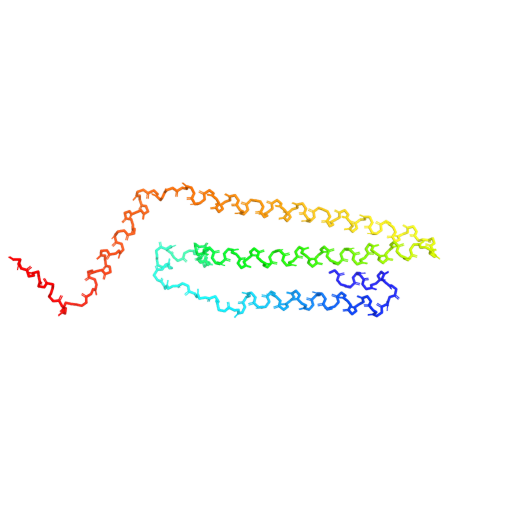82.62 125 THR A N 1
ATOM 961 C CA . THR A 1 125 ? 12.024 5.989 -3.023 1.00 82.62 125 THR A CA 1
ATOM 962 C C . THR A 1 125 ? 11.696 5.286 -4.336 1.00 82.62 125 THR A C 1
ATOM 964 O O . THR A 1 125 ? 12.485 5.356 -5.275 1.00 82.62 125 THR A O 1
ATOM 967 N N . TYR A 1 126 ? 10.516 4.674 -4.440 1.00 75.69 126 TYR A N 1
ATOM 968 C CA . TYR A 1 126 ? 10.069 4.001 -5.655 1.00 75.69 126 TYR A CA 1
ATOM 969 C C . TYR A 1 126 ? 9.943 4.969 -6.840 1.00 75.69 126 TYR A C 1
ATOM 971 O O . TYR A 1 126 ? 10.498 4.714 -7.910 1.00 75.69 126 TYR A O 1
ATOM 979 N N . PHE A 1 127 ? 9.292 6.120 -6.643 1.00 77.62 127 PHE A N 1
ATOM 980 C CA . PHE A 1 127 ? 9.152 7.131 -7.694 1.00 77.62 127 PHE A CA 1
ATOM 981 C C . PHE A 1 127 ? 10.488 7.766 -8.086 1.00 77.62 127 PHE A C 1
ATOM 983 O O . PHE A 1 127 ? 10.730 7.972 -9.272 1.00 77.62 127 PHE A O 1
ATOM 990 N N . ARG A 1 128 ? 11.396 8.013 -7.132 1.00 81.06 128 ARG A N 1
ATOM 991 C CA . ARG A 1 128 ? 12.743 8.514 -7.449 1.00 81.06 128 ARG A CA 1
ATOM 992 C C . ARG A 1 128 ? 13.564 7.525 -8.264 1.00 81.06 128 ARG A C 1
ATOM 994 O O . ARG A 1 128 ? 14.282 7.942 -9.164 1.00 81.06 128 ARG A O 1
ATOM 1001 N N . ILE A 1 129 ? 13.474 6.231 -7.962 1.00 78.06 129 ILE A N 1
ATOM 1002 C CA . ILE A 1 129 ? 14.176 5.197 -8.733 1.00 78.06 129 ILE A CA 1
ATOM 1003 C C . ILE A 1 129 ? 13.651 5.153 -10.171 1.00 78.06 129 ILE A C 1
ATOM 1005 O O . ILE A 1 129 ? 14.442 5.031 -11.105 1.00 78.06 129 ILE A O 1
ATOM 1009 N N . LEU A 1 130 ? 12.337 5.282 -10.362 1.00 71.12 130 LEU A N 1
ATOM 1010 C CA . LEU A 1 130 ? 11.741 5.355 -11.697 1.00 71.12 130 LEU A CA 1
ATOM 1011 C C . LEU A 1 130 ? 12.202 6.597 -12.468 1.00 71.12 130 LEU A C 1
ATOM 1013 O O . LEU A 1 130 ? 12.537 6.485 -13.644 1.00 71.12 130 LEU A O 1
ATOM 1017 N N . ASP A 1 131 ? 12.266 7.751 -11.807 1.00 76.25 131 ASP A N 1
ATOM 1018 C CA . ASP A 1 131 ? 12.723 8.997 -12.426 1.00 76.25 131 ASP A CA 1
ATOM 1019 C C . ASP A 1 131 ? 14.204 8.925 -12.833 1.00 76.25 131 ASP A C 1
ATOM 1021 O O . ASP A 1 131 ? 14.560 9.216 -13.975 1.00 76.25 131 ASP A O 1
ATOM 1025 N N . LEU A 1 132 ? 15.062 8.400 -11.949 1.00 78.88 132 LEU A N 1
ATOM 1026 C CA . LEU A 1 132 ? 16.470 8.132 -12.258 1.00 78.88 132 LEU A CA 1
ATOM 1027 C C . LEU A 1 132 ? 16.620 7.176 -13.445 1.00 78.88 132 LEU A C 1
ATOM 1029 O O . LEU A 1 132 ? 17.457 7.397 -14.315 1.00 78.88 132 LEU A O 1
ATOM 1033 N N . ARG A 1 133 ? 15.788 6.132 -13.520 1.00 71.81 133 ARG A N 1
ATOM 1034 C CA . ARG A 1 133 ? 15.808 5.186 -14.641 1.00 71.81 133 ARG A CA 1
ATOM 1035 C C . ARG A 1 133 ? 15.435 5.844 -15.970 1.00 71.81 133 ARG A C 1
ATOM 1037 O O . ARG A 1 133 ? 15.979 5.446 -16.993 1.00 71.81 133 ARG A O 1
ATOM 1044 N N . ASN A 1 134 ? 14.536 6.826 -15.959 1.00 70.00 134 ASN A N 1
ATOM 1045 C CA . ASN A 1 134 ? 14.157 7.569 -17.161 1.00 70.00 134 ASN A CA 1
ATOM 1046 C C . ASN A 1 134 ? 15.237 8.569 -17.599 1.00 70.00 134 ASN A C 1
ATOM 1048 O O . ASN A 1 134 ? 15.341 8.855 -18.788 1.00 70.00 134 ASN A O 1
ATOM 1052 N N . GLN A 1 135 ? 16.035 9.094 -16.664 1.00 77.56 135 GLN A N 1
ATOM 1053 C CA . GLN A 1 135 ? 17.115 10.037 -16.976 1.00 77.56 135 GLN A CA 1
ATOM 1054 C C . GLN A 1 135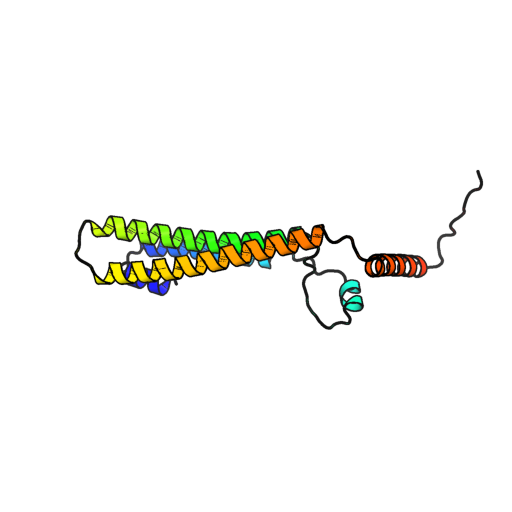 ? 18.393 9.365 -17.484 1.00 77.56 135 GLN A C 1
ATOM 1056 O O . GLN A 1 135 ? 19.151 9.984 -18.228 1.00 77.56 135 GLN A O 1
ATOM 1061 N N . VAL A 1 136 ? 18.660 8.116 -17.097 1.00 78.44 136 VAL A N 1
ATOM 1062 C CA . VAL A 1 136 ? 19.846 7.398 -17.573 1.00 78.44 136 VAL A CA 1
ATOM 1063 C C . VAL A 1 136 ? 19.641 7.007 -19.038 1.00 78.44 136 VAL A C 1
ATOM 1065 O O . VAL A 1 136 ? 18.959 6.029 -19.347 1.00 78.44 136 VAL A O 1
ATOM 1068 N N . THR A 1 137 ? 20.261 7.763 -19.950 1.00 69.62 137 THR A N 1
ATOM 1069 C CA . THR A 1 137 ? 20.438 7.354 -21.349 1.00 69.62 137 THR A CA 1
ATOM 1070 C C . THR A 1 137 ? 21.059 5.958 -21.378 1.00 69.62 137 THR A C 1
ATOM 1072 O O 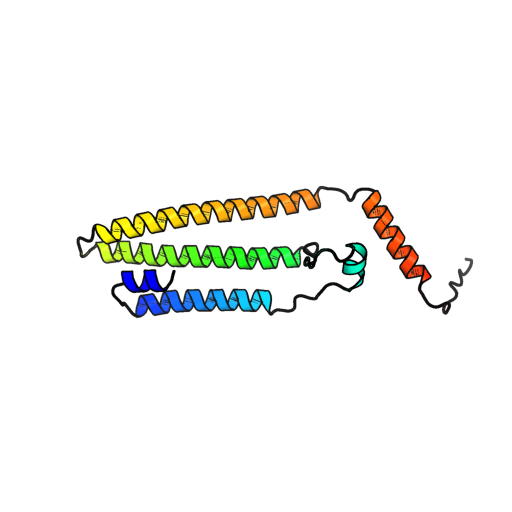. THR A 1 137 ? 22.050 5.729 -20.674 1.00 69.62 137 THR A O 1
ATOM 1075 N N . PRO A 1 138 ? 20.492 5.008 -22.142 1.00 69.25 138 PRO A N 1
ATOM 1076 C CA . PRO A 1 138 ? 21.012 3.651 -22.196 1.00 69.25 138 PRO A CA 1
ATOM 1077 C C . PRO A 1 138 ? 22.487 3.694 -22.595 1.00 69.25 138 PRO A C 1
ATOM 1079 O O . PRO A 1 138 ? 22.837 4.279 -23.615 1.00 69.25 138 PRO A O 1
ATOM 1082 N N . THR A 1 139 ? 23.347 3.098 -21.769 1.00 74.06 139 THR A N 1
ATOM 1083 C CA . THR A 1 139 ? 24.781 2.984 -22.052 1.00 74.06 139 THR A CA 1
ATOM 1084 C C . THR A 1 139 ? 24.987 2.289 -23.398 1.00 74.06 139 THR A C 1
ATOM 1086 O O . THR A 1 139 ? 24.235 1.368 -23.728 1.00 74.06 139 THR A O 1
ATOM 1089 N N . ASP A 1 140 ? 26.022 2.671 -24.150 1.00 73.81 140 ASP A N 1
ATOM 1090 C CA . ASP A 1 140 ? 26.316 2.128 -25.488 1.00 73.81 140 ASP A CA 1
ATOM 1091 C C . ASP A 1 140 ? 26.364 0.593 -25.522 1.00 73.81 140 ASP A C 1
ATOM 1093 O O . ASP A 1 140 ? 25.983 -0.029 -26.508 1.00 73.81 140 ASP A O 1
ATOM 1097 N N . THR A 1 141 ? 26.743 -0.041 -24.410 1.00 73.19 141 THR A N 1
ATOM 1098 C CA . THR A 1 141 ? 26.730 -1.501 -24.240 1.00 73.19 141 THR A CA 1
ATOM 1099 C C . THR A 1 141 ? 25.324 -2.105 -24.311 1.00 73.19 141 THR A C 1
ATOM 1101 O O . THR A 1 141 ? 25.137 -3.180 -24.878 1.00 73.19 141 THR A O 1
ATOM 1104 N N . VAL A 1 142 ? 24.311 -1.419 -23.775 1.00 75.25 142 VAL A N 1
ATOM 1105 C CA . VAL A 1 142 ? 22.899 -1.828 -23.842 1.00 75.25 142 VAL A CA 1
ATOM 1106 C C . VAL A 1 142 ? 22.341 -1.591 -25.243 1.00 75.25 142 VAL A C 1
ATOM 1108 O O . VAL A 1 142 ? 21.562 -2.411 -25.735 1.00 75.25 142 VAL A O 1
ATOM 1111 N N . LEU A 1 143 ? 22.758 -0.503 -25.896 1.00 78.19 143 LEU A N 1
ATOM 1112 C CA . LEU A 1 143 ? 22.371 -0.194 -27.272 1.00 78.19 143 LEU A CA 1
ATOM 1113 C C . LEU A 1 143 ? 22.939 -1.234 -28.250 1.00 78.19 143 LEU A C 1
ATOM 1115 O O . LEU A 1 143 ? 22.193 -1.815 -29.037 1.00 78.19 143 LEU A O 1
ATOM 1119 N N . ALA A 1 144 ? 24.231 -1.548 -28.120 1.00 73.81 144 ALA A N 1
ATOM 1120 C CA . ALA A 1 144 ? 24.913 -2.569 -28.908 1.00 73.81 144 ALA A CA 1
ATOM 1121 C C . ALA A 1 144 ? 24.252 -3.941 -28.736 1.00 73.81 144 ALA A C 1
ATOM 1123 O O . ALA A 1 144 ? 23.964 -4.610 -29.723 1.00 73.81 144 ALA A O 1
ATOM 1124 N N . ARG A 1 145 ? 23.908 -4.326 -27.499 1.00 76.19 145 ARG A N 1
ATOM 1125 C CA . ARG A 1 145 ? 23.229 -5.601 -27.228 1.00 76.19 145 ARG A CA 1
ATOM 1126 C C . ARG A 1 145 ? 21.846 -5.687 -27.881 1.00 76.19 145 ARG A C 1
ATOM 1128 O O . ARG A 1 145 ? 21.479 -6.751 -28.368 1.00 76.19 145 ARG A O 1
ATOM 1135 N N . ARG A 1 146 ? 21.085 -4.582 -27.923 1.00 74.75 146 ARG A N 1
ATOM 1136 C CA . ARG A 1 146 ? 19.807 -4.536 -28.657 1.00 74.75 146 ARG A CA 1
ATOM 1137 C C . ARG A 1 146 ? 20.010 -4.684 -30.158 1.00 74.75 146 ARG A C 1
ATOM 1139 O O . ARG A 1 146 ? 19.241 -5.400 -30.788 1.00 74.75 146 ARG A O 1
ATOM 1146 N N . HIS A 1 147 ? 21.029 -4.033 -30.715 1.00 80.06 147 HIS A N 1
ATOM 1147 C CA . HIS A 1 147 ? 21.336 -4.150 -32.138 1.00 80.06 147 HIS A CA 1
ATOM 1148 C C . HIS A 1 147 ? 21.755 -5.579 -32.502 1.00 80.06 147 HIS A C 1
ATOM 1150 O O . HIS A 1 147 ? 21.281 -6.092 -33.508 1.00 80.06 147 HIS A O 1
ATOM 1156 N N . SER A 1 148 ? 22.551 -6.255 -31.667 1.00 77.62 148 SER A N 1
ATOM 1157 C CA . SER A 1 148 ? 22.933 -7.655 -31.897 1.00 77.62 148 SER A CA 1
ATOM 1158 C C . SER A 1 148 ? 21.725 -8.596 -31.940 1.00 77.62 148 SER A C 1
ATOM 1160 O O . SER A 1 148 ? 21.626 -9.386 -32.868 1.00 77.62 148 SER A O 1
ATOM 1162 N N . CYS A 1 149 ? 20.764 -8.467 -31.016 1.00 76.75 149 CYS A N 1
ATOM 1163 C CA . CYS A 1 149 ? 19.558 -9.306 -31.050 1.00 76.75 149 CYS A CA 1
ATOM 1164 C C . CYS A 1 149 ? 18.698 -9.083 -32.305 1.00 76.75 149 CYS A C 1
ATOM 1166 O O . CYS A 1 149 ? 18.155 -10.046 -32.830 1.00 76.75 149 CYS A O 1
ATOM 1168 N N . ILE A 1 150 ? 18.581 -7.841 -32.791 1.00 79.94 150 ILE A N 1
ATOM 1169 C CA . ILE A 1 150 ? 17.824 -7.543 -34.022 1.00 79.94 150 ILE A CA 1
ATOM 1170 C C . ILE A 1 150 ? 18.516 -8.159 -35.244 1.00 79.94 150 ILE A C 1
ATOM 1172 O O . ILE A 1 150 ? 17.847 -8.651 -36.148 1.00 79.94 150 ILE A O 1
ATOM 1176 N N . VAL A 1 151 ? 19.851 -8.130 -35.273 1.00 79.56 151 VAL A N 1
ATOM 1177 C CA . VAL A 1 151 ? 20.634 -8.743 -36.352 1.00 79.56 151 VAL A CA 1
ATOM 1178 C C . VAL A 1 151 ? 20.475 -10.262 -36.342 1.00 79.56 151 VAL A C 1
ATOM 1180 O O . VAL A 1 151 ? 20.215 -10.829 -37.397 1.00 79.56 151 VAL A O 1
ATOM 1183 N N . ASP A 1 152 ? 20.559 -10.909 -35.179 1.00 75.75 152 ASP A N 1
ATOM 1184 C CA . ASP A 1 152 ? 20.376 -12.363 -35.076 1.00 75.75 152 ASP A CA 1
ATOM 1185 C C . ASP A 1 152 ? 18.952 -12.789 -35.477 1.00 75.75 152 ASP A C 1
ATOM 1187 O O . ASP A 1 152 ? 18.791 -13.740 -36.236 1.00 75.75 152 ASP A O 1
ATOM 1191 N N . GLU A 1 153 ? 17.916 -12.047 -35.066 1.00 78.56 153 GLU A N 1
ATOM 1192 C CA . GLU A 1 153 ? 16.526 -12.326 -35.463 1.00 78.56 153 GLU A CA 1
ATOM 1193 C C . GLU A 1 153 ? 16.301 -12.148 -36.975 1.00 78.56 153 GLU A C 1
ATOM 1195 O O . GLU A 1 153 ? 15.560 -12.913 -37.590 1.00 78.56 153 GLU A O 1
ATOM 1200 N N . ALA A 1 154 ? 16.975 -11.178 -37.601 1.00 77.25 154 ALA A N 1
ATOM 1201 C CA . ALA A 1 154 ? 16.936 -11.000 -39.051 1.00 77.25 154 ALA A CA 1
ATOM 1202 C C . ALA A 1 154 ? 17.674 -12.117 -39.812 1.00 77.25 154 ALA A C 1
ATOM 1204 O O . ALA A 1 154 ? 17.313 -12.414 -40.951 1.00 77.25 154 ALA A O 1
ATOM 1205 N N . LEU A 1 155 ? 18.697 -12.726 -39.203 1.00 79.88 155 LEU A N 1
ATOM 1206 C CA . LEU A 1 155 ? 19.469 -13.829 -39.785 1.00 79.88 155 LEU A CA 1
ATOM 1207 C C . LEU A 1 155 ? 18.777 -15.192 -39.638 1.00 79.88 155 LEU A C 1
ATOM 1209 O O . LEU A 1 155 ? 18.991 -16.057 -40.483 1.00 79.88 155 LEU A O 1
ATOM 1213 N N . ASP A 1 156 ? 17.935 -15.373 -38.617 1.00 79.88 156 ASP A N 1
ATOM 1214 C CA . ASP A 1 156 ? 17.168 -16.608 -38.377 1.00 79.88 156 ASP A CA 1
ATOM 1215 C C . ASP A 1 156 ? 15.894 -16.726 -39.242 1.00 79.88 156 ASP A C 1
ATOM 1217 O O . ASP A 1 156 ? 15.181 -17.734 -39.187 1.00 79.88 156 ASP A O 1
ATOM 1221 N N . LEU A 1 157 ? 15.589 -15.720 -40.072 1.00 73.06 157 LEU A N 1
ATOM 1222 C CA . LEU A 1 157 ? 14.498 -15.817 -41.040 1.00 73.06 157 LEU A CA 1
ATOM 1223 C C . LEU A 1 157 ? 14.826 -16.894 -42.090 1.00 73.06 157 LEU A C 1
ATOM 1225 O O . LEU A 1 157 ? 15.920 -16.890 -42.661 1.00 73.06 157 LEU A O 1
ATOM 1229 N N . PRO A 1 158 ? 13.887 -17.816 -42.385 1.00 76.12 158 PRO A N 1
ATOM 1230 C CA . PRO A 1 158 ? 14.115 -18.860 -43.372 1.00 76.12 158 PRO A CA 1
ATOM 1231 C C . PRO A 1 158 ? 14.502 -18.224 -44.717 1.00 76.12 158 PRO A C 1
ATOM 1233 O O . PRO A 1 158 ? 13.937 -17.188 -45.078 1.00 76.12 158 PRO A O 1
ATOM 1236 N N . PRO A 1 159 ? 15.440 -18.825 -45.472 1.00 64.38 159 PRO A N 1
ATOM 1237 C CA . PRO A 1 159 ? 15.894 -18.318 -46.766 1.00 64.38 159 PRO A CA 1
ATOM 1238 C C . PRO A 1 159 ? 14.760 -18.434 -47.798 1.00 64.38 159 PRO A C 1
ATOM 1240 O O . PRO A 1 159 ? 14.710 -19.380 -48.579 1.00 64.38 159 PRO A O 1
ATOM 1243 N N . GLY A 1 160 ? 13.796 -17.515 -47.735 1.00 58.59 160 GLY A N 1
ATOM 1244 C CA . GLY A 1 160 ? 12.530 -17.581 -48.463 1.00 58.59 160 GLY A CA 1
ATOM 1245 C C . GLY A 1 160 ? 12.244 -16.365 -49.334 1.00 58.59 160 GLY A C 1
ATOM 1246 O O . GLY A 1 160 ? 11.834 -16.550 -50.472 1.00 58.59 160 GLY A O 1
ATOM 1247 N N . ASP A 1 161 ? 12.541 -15.145 -48.874 1.00 54.16 161 ASP A N 1
ATOM 1248 C CA . ASP A 1 161 ? 12.186 -13.935 -49.621 1.00 54.16 161 ASP A CA 1
ATOM 1249 C C . ASP A 1 161 ? 13.415 -13.080 -49.941 1.00 54.16 161 ASP A C 1
ATOM 1251 O O . ASP A 1 161 ? 13.974 -12.349 -49.125 1.00 54.16 161 ASP A O 1
ATOM 1255 N N . SER A 1 162 ? 13.839 -13.214 -51.196 1.00 58.09 162 SER A N 1
ATOM 1256 C CA . SER A 1 162 ? 14.804 -12.362 -51.878 1.00 58.09 162 SER A CA 1
ATOM 1257 C C . SER A 1 162 ? 14.410 -10.888 -51.738 1.00 58.09 162 SER A C 1
ATOM 1259 O O . SER A 1 162 ? 13.429 -10.428 -52.326 1.00 58.09 162 SER A O 1
ATOM 1261 N N . TRP A 1 163 ? 15.210 -10.122 -50.995 1.00 57.09 163 TRP A N 1
ATOM 1262 C CA . TRP A 1 163 ? 15.185 -8.663 -51.026 1.00 57.09 163 TRP A CA 1
ATOM 1263 C C . TRP A 1 163 ? 15.673 -8.186 -52.401 1.00 57.09 163 TRP A C 1
ATOM 1265 O O . TRP A 1 163 ? 16.842 -7.851 -52.592 1.00 57.09 163 TRP A O 1
ATOM 1275 N N . VAL A 1 164 ? 14.783 -8.192 -53.395 1.00 60.84 164 VAL A N 1
ATOM 1276 C CA . VAL A 1 164 ? 15.032 -7.582 -54.704 1.00 60.84 164 VAL A CA 1
ATOM 1277 C C . VAL A 1 164 ? 15.051 -6.069 -54.509 1.00 60.84 164 VAL A C 1
ATOM 1279 O O . VAL A 1 164 ? 14.017 -5.401 -54.527 1.00 60.84 164 VAL A O 1
ATOM 1282 N N . ILE A 1 165 ? 16.248 -5.521 -54.315 1.00 61.97 165 ILE A N 1
ATOM 1283 C CA . ILE A 1 165 ? 16.499 -4.086 -54.428 1.00 61.97 165 ILE A CA 1
ATOM 1284 C C . ILE A 1 165 ? 16.236 -3.718 -55.891 1.00 61.97 165 ILE A C 1
ATOM 1286 O O . ILE A 1 165 ? 17.035 -4.035 -56.772 1.00 61.97 165 ILE A O 1
ATOM 1290 N N . LYS A 1 166 ? 15.089 -3.091 -56.171 1.00 49.06 166 LYS A N 1
ATOM 1291 C CA . LYS A 1 166 ? 14.830 -2.510 -57.491 1.00 49.06 166 LYS A CA 1
ATOM 1292 C C . LYS A 1 166 ? 15.724 -1.275 -57.659 1.00 49.06 166 LYS A C 1
ATOM 1294 O O . LYS A 1 166 ? 15.612 -0.363 -56.838 1.00 49.06 166 LYS A O 1
ATOM 1299 N N . PRO A 1 167 ? 16.593 -1.220 -58.681 1.00 68.06 167 PRO A N 1
ATOM 1300 C CA . PRO A 1 167 ? 17.253 0.024 -59.046 1.00 68.06 167 PRO A CA 1
ATOM 1301 C C . PRO A 1 167 ? 16.211 1.027 -59.565 1.00 68.06 167 PRO A C 1
ATOM 1303 O O . PRO A 1 167 ? 15.236 0.628 -60.211 1.00 68.06 167 PRO A O 1
ATOM 1306 N N . ALA A 1 168 ? 16.413 2.297 -59.207 1.00 62.75 168 ALA A N 1
ATOM 1307 C CA . ALA A 1 168 ? 15.598 3.437 -59.626 1.00 62.75 168 ALA A CA 1
ATOM 1308 C C . ALA A 1 168 ? 15.805 3.784 -61.106 1.00 62.75 168 ALA A C 1
ATOM 1310 O O . ALA A 1 168 ? 16.942 3.590 -61.598 1.00 62.75 168 ALA A O 1
#